Protein AF-A0A2G5KZ48-F1 (afdb_monomer_lite)

Foldseek 3Di:
DEDEAECAPQQDPPRLVVVLVVCVVVLPPAQEYEYECQRPQADDPVSLVSVVVSQVVSVVVNHHAAYENLPHPRSVVVCVVPVCPVRYDD

Sequence (90 aa):
MKIQITAGDVMEPSNWKELVSMVSSRAIDAKEFRINMEKCKKIDLAQFNALVMLYVKLRRQHREVKYTNCSHPSIQKFIQKTQFDHVFSN

pLDDT: mean 79.22, std 12.67, range [44.97, 91.69]

Radius of gyration: 12.02 Å; chains: 1; bounding box: 32×21×29 Å

Structure (mmCIF, N/CA/C/O backbone):
data_AF-A0A2G5KZ48-F1
#
_entry.id   AF-A0A2G5KZ48-F1
#
loop_
_atom_site.group_PDB
_atom_site.id
_atom_site.type_symbol
_atom_site.label_atom_id
_atom_site.label_alt_id
_atom_site.label_comp_id
_atom_site.label_asym_id
_atom_site.label_entity_id
_atom_site.label_seq_id
_atom_site.pdbx_PDB_ins_code
_atom_site.Cartn_x
_atom_site.Cartn_y
_atom_site.Cartn_z
_atom_site.occupancy
_atom_site.B_iso_or_equiv
_atom_site.auth_seq_id
_atom_site.auth_comp_id
_atom_site.auth_asym_id
_atom_site.auth_atom_id
_atom_site.pdbx_PDB_model_num
ATOM 1 N N . MET A 1 1 ? -15.785 -3.087 11.469 1.00 58.09 1 MET A N 1
ATOM 2 C CA . MET A 1 1 ? -15.987 -3.417 10.045 1.00 58.09 1 MET A CA 1
ATOM 3 C C . MET A 1 1 ? -14.629 -3.520 9.358 1.00 58.09 1 MET A C 1
ATOM 5 O O . MET A 1 1 ? -13.768 -2.697 9.668 1.00 58.09 1 MET A O 1
ATOM 9 N N . LYS A 1 2 ? -14.419 -4.533 8.505 1.00 57.16 2 LYS A N 1
ATOM 10 C CA . LYS A 1 2 ? -13.191 -4.724 7.710 1.00 57.16 2 LYS A CA 1
ATOM 11 C C . LYS A 1 2 ? -13.503 -4.423 6.245 1.00 57.16 2 LYS A C 1
ATOM 13 O O . LYS A 1 2 ? -14.515 -4.914 5.752 1.00 57.16 2 LYS A O 1
ATOM 18 N N . ILE A 1 3 ? -12.665 -3.632 5.574 1.00 67.75 3 ILE A N 1
ATOM 19 C CA . ILE A 1 3 ? -12.836 -3.314 4.149 1.00 67.75 3 ILE A CA 1
ATOM 20 C C . ILE A 1 3 ? -11.657 -3.880 3.360 1.00 67.75 3 ILE A C 1
ATOM 22 O O . ILE A 1 3 ? -10.496 -3.613 3.675 1.00 67.75 3 ILE A O 1
ATOM 26 N N . GLN A 1 4 ? -11.975 -4.631 2.307 1.00 65.69 4 GLN A N 1
ATOM 27 C CA . GLN A 1 4 ? -11.017 -5.084 1.308 1.00 65.69 4 GLN A CA 1
ATOM 28 C C . GLN A 1 4 ? -11.176 -4.250 0.035 1.00 65.69 4 GLN A C 1
ATOM 30 O O . GLN A 1 4 ? -12.285 -4.065 -0.466 1.00 65.69 4 GLN A O 1
ATOM 35 N N . ILE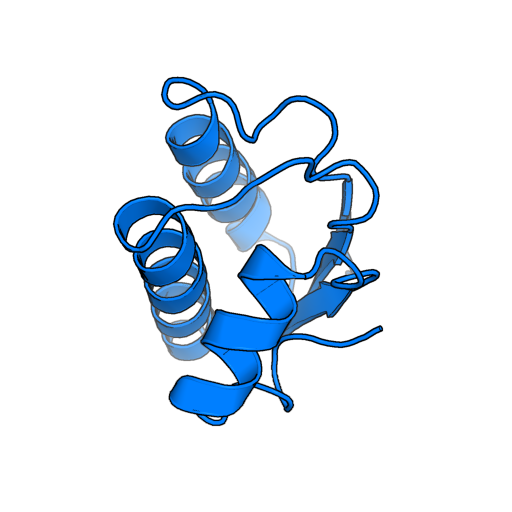 A 1 5 ? -10.063 -3.723 -0.469 1.00 70.56 5 ILE A N 1
ATOM 36 C CA . ILE A 1 5 ? -9.990 -2.922 -1.691 1.00 70.56 5 ILE A CA 1
ATOM 37 C C . ILE A 1 5 ? -9.001 -3.618 -2.618 1.00 70.56 5 ILE A C 1
ATOM 39 O O . ILE A 1 5 ? -7.853 -3.848 -2.245 1.00 70.56 5 ILE A O 1
ATOM 43 N N . THR A 1 6 ? -9.428 -3.958 -3.828 1.00 63.03 6 THR A N 1
ATOM 44 C CA . THR A 1 6 ? -8.519 -4.482 -4.851 1.00 63.03 6 THR A CA 1
ATOM 45 C C . THR A 1 6 ? -7.925 -3.311 -5.615 1.00 63.03 6 THR A C 1
ATOM 47 O O . THR A 1 6 ? -8.657 -2.594 -6.292 1.00 63.03 6 THR A O 1
ATOM 50 N N . ALA A 1 7 ? -6.608 -3.123 -5.542 1.00 59.00 7 ALA A N 1
ATOM 51 C CA . ALA A 1 7 ? -5.879 -2.185 -6.392 1.00 59.00 7 ALA A CA 1
ATOM 52 C C . ALA A 1 7 ? -5.697 -2.785 -7.806 1.00 59.00 7 ALA A C 1
ATOM 54 O O . ALA A 1 7 ? -4.582 -2.988 -8.279 1.00 59.00 7 ALA A O 1
ATOM 55 N N . GLY A 1 8 ? -6.805 -3.138 -8.470 1.00 57.31 8 GLY A N 1
ATOM 56 C CA . GLY A 1 8 ? -6.826 -3.422 -9.912 1.00 57.31 8 GLY A CA 1
ATOM 57 C C . GLY A 1 8 ? -6.735 -2.130 -10.715 1.00 57.31 8 GLY A C 1
ATOM 58 O O . GLY A 1 8 ? -7.255 -1.150 -10.215 1.00 57.31 8 GLY A O 1
ATOM 59 N N . ASP A 1 9 ? -6.059 -2.116 -11.877 1.00 45.91 9 ASP A N 1
ATOM 60 C CA . ASP A 1 9 ? -5.864 -1.011 -12.863 1.00 45.91 9 ASP A CA 1
ATOM 61 C C . ASP A 1 9 ? -5.582 0.425 -12.333 1.00 45.91 9 ASP A C 1
ATOM 63 O O . ASP A 1 9 ? -5.402 1.375 -13.090 1.00 45.91 9 ASP A O 1
ATOM 67 N N . VAL A 1 10 ? -5.445 0.609 -11.020 1.00 49.62 10 VAL A N 1
ATOM 68 C CA . VAL A 1 10 ? -5.376 1.901 -10.313 1.00 49.62 10 VAL A CA 1
ATOM 69 C C . VAL A 1 10 ? -3.923 2.391 -10.138 1.00 49.62 10 VAL A C 1
ATOM 71 O O . VAL A 1 10 ? -3.646 3.391 -9.480 1.00 49.62 10 VAL A O 1
ATOM 74 N N . MET A 1 11 ? -2.969 1.715 -10.780 1.00 51.31 11 MET A N 1
ATOM 75 C CA . MET A 1 11 ? -1.536 2.044 -10.768 1.00 51.31 11 MET A CA 1
ATOM 76 C C . MET A 1 11 ? -1.053 2.730 -12.052 1.00 51.31 11 MET A C 1
ATOM 78 O O . MET A 1 11 ? 0.155 2.857 -12.257 1.00 51.31 11 MET A O 1
ATOM 82 N N . GLU A 1 12 ? -1.958 3.210 -12.908 1.00 52.31 12 GLU A N 1
ATOM 83 C CA . GLU A 1 12 ? -1.574 4.253 -13.859 1.00 52.31 12 GLU A CA 1
ATOM 84 C C . GLU A 1 12 ? -1.316 5.576 -13.106 1.00 52.31 12 GLU A C 1
ATOM 86 O O . GLU A 1 12 ? -1.958 5.838 -12.081 1.00 52.31 12 GLU A O 1
ATOM 91 N N . PRO A 1 13 ? -0.374 6.427 -13.563 1.00 44.97 13 PRO A N 1
ATOM 92 C CA . PRO A 1 13 ? 0.008 7.676 -12.889 1.00 44.97 13 PRO A CA 1
ATOM 93 C C . PRO A 1 13 ? -1.162 8.616 -12.539 1.00 44.97 13 PRO A C 1
ATOM 95 O O . PRO A 1 13 ? -1.028 9.445 -11.636 1.00 44.97 13 PRO A O 1
ATOM 98 N N . SER A 1 14 ? -2.305 8.475 -13.215 1.00 50.69 14 SER A N 1
ATOM 99 C CA . SER A 1 14 ? -3.549 9.217 -12.985 1.00 50.69 14 SER A CA 1
ATOM 100 C C . SER A 1 14 ? -4.424 8.679 -11.841 1.00 50.69 14 SER A C 1
ATOM 102 O O . SER A 1 14 ? -5.128 9.470 -11.216 1.00 50.69 14 SER A O 1
ATOM 104 N N . ASN A 1 15 ? -4.361 7.383 -11.502 1.00 59.25 15 ASN A N 1
ATOM 105 C CA . ASN A 1 15 ? -5.408 6.718 -10.702 1.00 59.25 15 ASN A CA 1
ATOM 106 C C . ASN A 1 15 ? -5.043 6.524 -9.213 1.00 59.25 15 ASN A C 1
ATOM 108 O O . ASN A 1 15 ? -5.913 6.312 -8.370 1.00 59.25 15 ASN A O 1
ATOM 112 N N . TRP A 1 16 ? -3.774 6.673 -8.814 1.00 62.44 16 TRP A N 1
ATOM 113 C CA . TRP A 1 16 ? -3.362 6.468 -7.411 1.00 62.44 16 TRP A CA 1
ATOM 114 C C . TRP A 1 16 ? -3.956 7.502 -6.432 1.00 62.44 16 TRP A C 1
ATOM 116 O O . TRP A 1 16 ? -4.159 7.208 -5.252 1.00 62.44 16 TRP A O 1
ATOM 126 N N . LYS A 1 17 ? -4.277 8.712 -6.909 1.00 67.56 17 LYS A N 1
ATOM 127 C CA . LYS A 1 17 ? -4.994 9.725 -6.114 1.00 67.56 17 LYS A CA 1
ATOM 128 C C . LYS A 1 17 ? -6.431 9.294 -5.824 1.00 67.56 17 LYS A C 1
ATOM 130 O O . LYS A 1 17 ? -6.937 9.567 -4.736 1.00 67.56 17 LYS A O 1
ATOM 135 N N . GLU A 1 18 ? -7.062 8.579 -6.753 1.00 71.62 18 GLU A N 1
ATOM 136 C CA . GLU A 1 18 ? -8.389 8.000 -6.545 1.00 71.62 18 GLU A CA 1
ATOM 137 C C . GLU A 1 18 ? -8.342 6.900 -5.488 1.00 71.62 18 GLU A C 1
ATOM 139 O O . GLU A 1 18 ? -9.209 6.881 -4.620 1.00 71.62 18 GLU A O 1
ATOM 144 N N . LEU A 1 19 ? -7.287 6.072 -5.453 1.00 70.69 19 LEU A N 1
ATOM 145 C CA . LEU A 1 19 ? -7.079 5.103 -4.369 1.00 70.69 19 LEU A CA 1
ATOM 146 C C . LEU A 1 19 ? -7.041 5.800 -3.003 1.00 70.69 19 LEU A C 1
ATOM 148 O O . LEU A 1 19 ? -7.751 5.409 -2.078 1.00 70.69 19 LEU A O 1
ATOM 152 N N . VAL A 1 20 ? -6.246 6.866 -2.878 1.00 71.88 20 VAL A N 1
ATOM 153 C CA . VAL A 1 20 ? -6.138 7.645 -1.634 1.00 71.88 20 VAL A CA 1
ATOM 154 C C . VAL A 1 20 ? -7.485 8.265 -1.251 1.00 71.88 20 VAL A C 1
ATOM 156 O O . VAL A 1 20 ? -7.842 8.263 -0.069 1.00 71.88 20 VAL A O 1
ATOM 159 N N . SER A 1 21 ? -8.244 8.767 -2.227 1.00 74.75 21 SER A N 1
ATOM 160 C CA . SER A 1 21 ? -9.576 9.345 -2.024 1.00 74.75 21 SER A CA 1
ATOM 161 C C . SER A 1 21 ? -10.613 8.292 -1.610 1.00 74.75 21 SER A C 1
ATOM 163 O O . SER A 1 21 ? -11.338 8.479 -0.632 1.00 74.75 21 SER A O 1
ATOM 165 N N . MET A 1 22 ? -10.640 7.134 -2.273 1.00 72.50 22 MET A N 1
ATOM 166 C CA . MET A 1 22 ? -11.513 6.003 -1.942 1.00 72.50 22 MET A CA 1
ATOM 167 C C . MET A 1 22 ? -11.231 5.458 -0.546 1.00 72.50 22 MET A C 1
ATOM 169 O O . MET A 1 22 ? -12.155 5.203 0.224 1.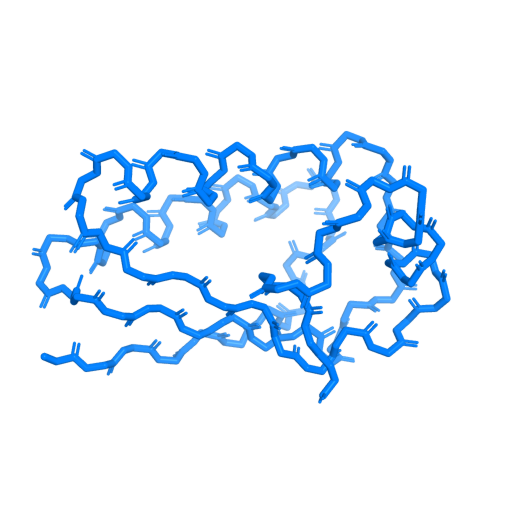00 72.50 22 MET A O 1
ATOM 173 N N . VAL A 1 23 ? -9.955 5.300 -0.195 1.00 73.94 23 VAL A N 1
ATOM 174 C CA . VAL A 1 23 ? -9.571 4.840 1.140 1.00 73.94 23 VAL A CA 1
ATOM 175 C C . VAL A 1 23 ? -9.914 5.907 2.182 1.00 73.94 23 VAL A C 1
ATOM 177 O O . VAL A 1 23 ? -10.434 5.570 3.238 1.00 73.94 23 VAL A O 1
ATOM 180 N N . SER A 1 24 ? -9.697 7.194 1.886 1.00 70.69 24 SER A N 1
ATOM 181 C CA . SER A 1 24 ? -10.024 8.293 2.809 1.00 70.69 24 SER A CA 1
ATOM 182 C C . SER A 1 24 ? -11.533 8.472 3.021 1.00 70.69 24 SER A C 1
ATOM 184 O O . SER A 1 24 ? -11.949 8.737 4.143 1.00 70.69 24 SER A O 1
ATOM 186 N N . SER A 1 25 ? -12.360 8.313 1.984 1.00 72.62 25 SER A N 1
ATOM 187 C CA . SER A 1 25 ? -13.826 8.418 2.089 1.00 72.62 25 SER A CA 1
ATOM 188 C C . SER A 1 25 ? -14.430 7.236 2.844 1.00 72.62 25 SER A C 1
ATOM 190 O O . SER A 1 25 ? -15.308 7.419 3.682 1.00 72.62 25 SER A O 1
ATOM 192 N N . ARG A 1 26 ? -13.899 6.028 2.626 1.00 68.81 26 ARG A N 1
ATOM 193 C CA . ARG A 1 26 ? -14.299 4.814 3.355 1.00 68.81 26 ARG A CA 1
ATOM 194 C C . ARG A 1 26 ? -13.645 4.689 4.729 1.00 68.81 26 ARG A C 1
ATOM 196 O O . ARG A 1 26 ? -14.030 3.812 5.499 1.00 68.81 26 ARG A O 1
ATOM 203 N N . ALA A 1 27 ? -12.668 5.550 5.039 1.00 65.06 27 ALA A N 1
ATOM 204 C CA . ALA A 1 27 ? -12.004 5.614 6.337 1.00 65.06 27 ALA A CA 1
ATOM 205 C C . ALA A 1 27 ? -13.028 5.734 7.445 1.00 65.06 27 ALA A C 1
ATOM 207 O O . ALA A 1 27 ? -12.931 4.956 8.374 1.00 65.06 27 ALA A O 1
ATOM 208 N N . ILE A 1 28 ? -14.023 6.615 7.322 1.00 66.31 28 ILE A N 1
ATOM 209 C CA . ILE A 1 28 ? -14.951 6.992 8.398 1.00 66.31 28 ILE A CA 1
ATOM 210 C C . ILE A 1 28 ? -15.439 5.770 9.205 1.00 66.31 28 ILE A C 1
ATOM 212 O O . ILE A 1 28 ? -15.220 5.742 10.419 1.00 66.31 28 ILE A O 1
ATOM 216 N N . ASP A 1 29 ? -15.883 4.702 8.537 1.00 68.69 29 ASP A N 1
ATOM 217 C CA . ASP A 1 29 ? -16.546 3.549 9.170 1.00 68.69 29 ASP A CA 1
ATOM 218 C C . ASP A 1 29 ? -15.659 2.304 9.391 1.00 68.69 29 ASP A C 1
ATOM 220 O O . ASP A 1 29 ? -16.097 1.298 9.962 1.00 68.69 29 ASP A O 1
ATOM 224 N N . ALA A 1 30 ? -14.395 2.329 8.953 1.00 74.44 30 ALA A N 1
ATOM 225 C CA . ALA A 1 30 ? -13.539 1.139 8.922 1.00 74.44 30 ALA A CA 1
ATOM 226 C C . ALA A 1 30 ? -12.303 1.243 9.822 1.00 74.44 30 ALA A C 1
ATOM 228 O O . ALA A 1 30 ? -11.509 2.180 9.733 1.00 74.44 30 ALA A O 1
ATOM 229 N N . LYS A 1 31 ? -12.107 0.233 10.679 1.00 80.88 31 LYS A N 1
ATOM 230 C CA . LYS A 1 31 ? -10.933 0.132 11.567 1.00 80.88 31 LYS A CA 1
ATOM 231 C C . LYS A 1 31 ? -9.738 -0.560 10.905 1.00 80.88 31 LYS A C 1
ATOM 233 O O . LYS A 1 31 ? -8.614 -0.346 11.339 1.00 80.88 31 LYS A O 1
ATOM 238 N N . GLU A 1 32 ? -9.980 -1.362 9.869 1.00 84.94 32 GLU A N 1
ATOM 239 C CA . GLU A 1 32 ? -8.958 -2.148 9.170 1.00 84.94 32 GLU A CA 1
ATOM 240 C C . GLU A 1 32 ? -9.175 -2.073 7.652 1.00 84.94 32 GLU A C 1
ATOM 242 O O . GLU A 1 32 ? -10.281 -2.332 7.160 1.00 84.94 32 GLU A O 1
ATOM 247 N N . PHE A 1 33 ? -8.099 -1.756 6.932 1.00 83.88 33 PHE A N 1
ATOM 248 C CA . PHE A 1 33 ? -8.015 -1.695 5.478 1.00 83.88 33 PHE A CA 1
ATOM 249 C C . PHE A 1 33 ? -7.054 -2.746 4.943 1.00 83.88 33 PHE A C 1
ATOM 251 O O . PHE A 1 33 ? -5.882 -2.772 5.318 1.00 83.88 33 PHE A O 1
ATOM 258 N N . ARG A 1 34 ? -7.528 -3.566 4.007 1.00 86.00 34 ARG A N 1
ATOM 259 C CA . ARG A 1 34 ? -6.678 -4.478 3.236 1.00 86.00 34 ARG A CA 1
ATOM 260 C C . ARG A 1 34 ? -6.686 -4.078 1.774 1.00 86.00 34 ARG A C 1
ATOM 262 O O . ARG A 1 34 ? -7.744 -4.072 1.147 1.00 86.00 34 ARG A O 1
ATOM 269 N N . ILE A 1 35 ? -5.518 -3.740 1.244 1.00 86.19 35 ILE A N 1
ATOM 270 C CA . ILE A 1 35 ? -5.337 -3.293 -0.136 1.00 86.19 35 ILE A CA 1
ATOM 271 C C . ILE A 1 35 ? -4.617 -4.411 -0.897 1.00 86.19 35 ILE A C 1
ATOM 273 O O . ILE A 1 35 ? -3.462 -4.716 -0.607 1.00 86.19 35 ILE A O 1
ATOM 277 N N . ASN A 1 36 ? -5.307 -5.070 -1.826 1.00 85.00 36 ASN A N 1
ATOM 278 C CA . ASN A 1 36 ? -4.740 -6.141 -2.652 1.00 85.00 36 ASN A CA 1
ATOM 279 C C . ASN A 1 36 ? -3.969 -5.538 -3.838 1.00 85.00 36 ASN A C 1
ATOM 281 O O . ASN A 1 36 ? -4.556 -4.812 -4.637 1.00 85.00 36 ASN A O 1
ATOM 285 N N . MET A 1 37 ? -2.681 -5.863 -3.945 1.00 86.69 37 MET A N 1
ATOM 286 C CA . MET A 1 37 ? -1.710 -5.334 -4.907 1.00 86.69 37 MET A CA 1
ATOM 287 C C . MET A 1 37 ? -1.413 -6.288 -6.076 1.00 86.69 37 MET A C 1
ATOM 289 O O . MET A 1 37 ? -0.560 -5.978 -6.900 1.00 86.69 37 MET A O 1
ATOM 293 N N . GLU A 1 38 ? -2.123 -7.413 -6.186 1.00 84.44 38 GLU A N 1
ATOM 294 C CA . GLU A 1 38 ? -1.899 -8.486 -7.173 1.00 84.44 38 GLU A CA 1
ATOM 295 C C . GLU A 1 38 ? -1.848 -7.990 -8.627 1.00 84.44 38 GLU A C 1
ATOM 297 O O . GLU A 1 38 ? -1.070 -8.478 -9.441 1.00 84.44 38 GLU A O 1
ATOM 302 N N . LYS A 1 39 ? -2.655 -6.978 -8.955 1.00 79.19 39 LYS A N 1
ATOM 303 C CA . LYS A 1 39 ? -2.732 -6.390 -10.300 1.00 79.19 39 LYS A CA 1
ATOM 304 C C . LYS A 1 39 ? -1.740 -5.240 -10.532 1.00 79.19 39 LYS A C 1
ATOM 306 O O . LYS A 1 39 ? -1.741 -4.639 -11.607 1.00 79.19 39 LYS A O 1
ATOM 311 N N . CYS A 1 40 ? -0.891 -4.906 -9.558 1.00 77.69 40 CYS A N 1
ATOM 312 C CA . CYS A 1 40 ? 0.128 -3.872 -9.715 1.00 77.69 40 CYS A CA 1
ATOM 313 C C . CYS A 1 40 ? 1.277 -4.372 -10.602 1.00 77.69 40 CYS A C 1
ATOM 315 O O . CYS A 1 40 ? 2.099 -5.186 -10.185 1.00 77.69 40 CYS A O 1
ATOM 317 N N . LYS A 1 41 ? 1.357 -3.844 -11.828 1.00 74.31 41 LYS A N 1
ATOM 318 C CA . LYS A 1 41 ? 2.389 -4.216 -12.813 1.00 74.31 41 LYS A CA 1
ATOM 319 C C . LYS A 1 41 ? 3.716 -3.482 -12.646 1.00 74.31 41 LYS A C 1
ATOM 321 O O . LYS A 1 41 ? 4.715 -3.909 -13.203 1.00 74.31 41 LYS A O 1
ATOM 326 N N . LYS A 1 42 ? 3.729 -2.323 -11.990 1.00 80.50 42 LYS A N 1
ATOM 327 C CA . LYS A 1 42 ? 4.931 -1.526 -11.719 1.00 80.50 42 LYS A CA 1
ATOM 328 C C . LYS A 1 42 ? 4.566 -0.437 -10.725 1.00 80.50 42 LYS A C 1
ATOM 330 O O . LYS A 1 42 ? 3.464 0.097 -10.778 1.00 80.50 42 LYS A O 1
ATOM 335 N N . ILE A 1 43 ? 5.513 -0.100 -9.861 1.00 82.81 43 ILE A N 1
ATOM 336 C CA . ILE A 1 43 ? 5.431 1.080 -9.009 1.00 82.81 43 ILE A CA 1
ATOM 337 C C . ILE A 1 43 ? 6.744 1.849 -9.120 1.00 82.81 43 ILE A C 1
ATOM 339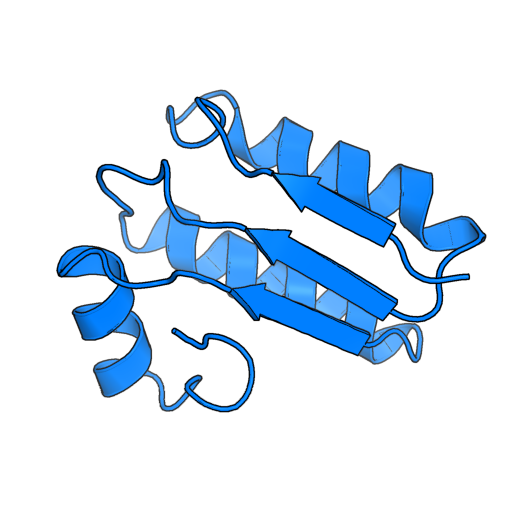 O O . ILE A 1 43 ? 7.814 1.229 -9.163 1.00 82.81 43 ILE A O 1
ATOM 343 N N . ASP A 1 44 ? 6.674 3.172 -9.200 1.00 87.50 44 ASP A N 1
ATOM 344 C CA . ASP A 1 44 ? 7.833 4.049 -9.039 1.00 87.50 44 ASP A CA 1
ATOM 345 C C . ASP A 1 44 ? 7.982 4.535 -7.583 1.00 87.50 44 ASP A C 1
ATOM 347 O O . ASP A 1 44 ? 7.199 4.187 -6.695 1.00 87.50 44 ASP A O 1
ATOM 351 N N . LEU A 1 45 ? 9.026 5.322 -7.314 1.00 86.44 45 LEU A N 1
ATOM 352 C CA . LEU A 1 45 ? 9.297 5.826 -5.967 1.00 86.44 45 LEU A CA 1
ATOM 353 C C . LEU A 1 45 ? 8.203 6.784 -5.466 1.00 86.44 45 LEU A C 1
ATOM 355 O O . LEU A 1 45 ? 7.886 6.778 -4.278 1.00 86.44 45 LEU A O 1
ATOM 359 N N . ALA A 1 46 ? 7.622 7.602 -6.347 1.00 85.12 46 ALA A N 1
ATOM 360 C CA . ALA A 1 46 ? 6.597 8.570 -5.967 1.00 85.12 46 ALA A CA 1
ATOM 361 C C . ALA A 1 46 ? 5.300 7.858 -5.565 1.00 85.12 46 ALA A C 1
ATOM 363 O O . ALA A 1 46 ? 4.718 8.160 -4.522 1.00 85.12 46 ALA A O 1
ATOM 364 N N . GLN A 1 47 ? 4.898 6.858 -6.346 1.00 85.25 47 GLN A N 1
ATOM 365 C CA . GLN A 1 47 ? 3.753 6.007 -6.054 1.00 85.25 47 GLN A CA 1
ATOM 366 C C . GLN A 1 47 ? 3.974 5.197 -4.766 1.00 85.25 47 GLN A C 1
ATOM 368 O O . GLN A 1 47 ? 3.077 5.136 -3.927 1.00 85.25 47 GLN A O 1
ATOM 373 N N . PHE A 1 48 ? 5.168 4.631 -4.545 1.00 88.56 48 PHE A N 1
ATOM 374 C CA . PHE A 1 48 ? 5.474 3.919 -3.297 1.00 88.56 48 PHE A CA 1
ATOM 375 C C . PHE A 1 48 ? 5.390 4.848 -2.077 1.00 88.56 48 PHE A C 1
ATOM 377 O O . PHE A 1 48 ? 4.733 4.520 -1.086 1.00 88.56 48 PHE A O 1
ATOM 384 N N . ASN A 1 49 ? 5.971 6.047 -2.173 1.00 88.31 49 ASN A N 1
ATOM 385 C CA . ASN A 1 49 ? 5.884 7.055 -1.118 1.00 88.31 49 ASN A CA 1
ATOM 386 C C . ASN A 1 49 ? 4.433 7.460 -0.827 1.00 88.31 49 ASN A C 1
ATOM 388 O O . ASN A 1 49 ? 4.079 7.649 0.336 1.00 88.31 49 ASN A O 1
ATOM 392 N N . ALA A 1 50 ? 3.567 7.533 -1.840 1.00 84.75 50 ALA A N 1
ATOM 393 C CA . ALA A 1 50 ? 2.148 7.813 -1.636 1.00 84.75 50 ALA A CA 1
ATOM 394 C C . ALA A 1 50 ? 1.443 6.727 -0.802 1.00 84.75 50 ALA A C 1
ATOM 396 O O . ALA A 1 50 ? 0.659 7.054 0.093 1.00 84.75 50 ALA A O 1
ATOM 397 N N . LEU A 1 51 ? 1.751 5.446 -1.032 1.00 87.94 51 LEU A N 1
ATOM 398 C CA . LEU A 1 51 ? 1.218 4.337 -0.228 1.00 87.94 51 LEU A CA 1
ATOM 399 C C . LEU A 1 51 ? 1.704 4.405 1.227 1.00 87.94 51 LEU A C 1
ATOM 401 O O . LEU A 1 51 ? 0.928 4.194 2.164 1.00 87.94 51 LEU A O 1
ATOM 405 N N . VAL A 1 52 ? 2.972 4.762 1.432 1.00 90.38 52 VAL A N 1
ATOM 406 C CA . VAL A 1 52 ? 3.527 4.985 2.774 1.00 90.38 52 VAL A CA 1
ATOM 407 C C . VAL A 1 52 ? 2.831 6.163 3.462 1.00 90.38 52 VAL A C 1
ATOM 409 O O . VAL A 1 52 ? 2.414 6.045 4.615 1.00 90.38 52 VAL A O 1
ATOM 412 N N . MET A 1 53 ? 2.625 7.282 2.762 1.00 89.31 53 MET A N 1
ATOM 413 C CA . MET A 1 53 ? 1.905 8.442 3.299 1.00 89.31 53 MET A CA 1
ATOM 414 C C . MET A 1 53 ? 0.458 8.104 3.672 1.00 89.31 53 MET A C 1
ATOM 416 O O . MET A 1 53 ? -0.022 8.544 4.720 1.00 89.31 53 MET A O 1
ATOM 420 N N . LEU A 1 54 ? -0.232 7.303 2.854 1.00 86.75 54 LEU A N 1
ATOM 421 C CA . LEU A 1 54 ? -1.582 6.824 3.149 1.00 86.75 54 LEU A CA 1
ATOM 422 C C . LEU A 1 54 ? -1.608 5.987 4.434 1.00 86.75 54 LEU A C 1
ATOM 424 O O . LEU A 1 54 ? -2.442 6.233 5.307 1.00 86.75 54 LEU A O 1
ATOM 428 N N . TYR A 1 55 ? -0.662 5.055 4.581 1.00 90.50 55 TYR A N 1
ATOM 429 C CA . TYR A 1 55 ? -0.500 4.268 5.804 1.00 90.50 55 TYR A CA 1
ATOM 430 C C . TYR A 1 55 ? -0.289 5.164 7.030 1.00 90.50 55 TYR A C 1
ATOM 432 O O . TYR A 1 55 ? -1.016 5.039 8.015 1.00 90.50 55 TYR A O 1
ATOM 440 N N . VAL A 1 56 ? 0.647 6.117 6.962 1.00 90.38 56 VAL A N 1
ATOM 441 C CA . VAL A 1 56 ? 0.928 7.043 8.072 1.00 90.38 56 VAL A CA 1
ATOM 442 C C . VAL A 1 56 ? -0.316 7.856 8.438 1.00 90.38 56 VAL A C 1
ATOM 444 O O . VAL A 1 56 ? -0.637 7.992 9.621 1.00 90.38 56 VAL A O 1
ATOM 447 N N . LYS A 1 57 ? -1.047 8.369 7.440 1.00 88.12 57 LYS A N 1
ATOM 448 C CA . LYS A 1 57 ? -2.280 9.142 7.647 1.00 88.12 57 LYS A CA 1
ATOM 449 C C . LYS A 1 57 ? -3.347 8.325 8.378 1.00 88.12 57 LYS A C 1
ATOM 451 O O . LYS A 1 57 ? -3.948 8.827 9.322 1.00 88.12 57 LYS A O 1
ATOM 456 N N . LEU A 1 58 ? -3.572 7.079 7.967 1.00 86.19 58 LEU A N 1
ATOM 457 C CA . LEU A 1 58 ? -4.596 6.210 8.558 1.00 86.19 58 LEU A CA 1
ATOM 458 C C . LEU A 1 58 ? -4.189 5.695 9.943 1.00 86.19 58 LEU A C 1
ATOM 460 O O . LEU A 1 58 ? -5.016 5.680 10.854 1.00 86.19 58 LEU A O 1
ATOM 464 N N . ARG A 1 59 ? -2.904 5.391 10.152 1.00 89.00 59 ARG A N 1
ATOM 465 C CA . ARG A 1 59 ? -2.375 5.003 11.466 1.00 89.00 59 ARG A CA 1
ATOM 466 C C . ARG A 1 59 ? -2.549 6.110 12.507 1.00 89.00 59 ARG A C 1
ATOM 468 O O . ARG A 1 59 ? -2.908 5.817 13.643 1.00 89.00 59 ARG A O 1
ATOM 475 N N . ARG A 1 60 ? -2.372 7.381 12.118 1.00 89.44 60 ARG A N 1
ATOM 476 C CA . ARG A 1 60 ? -2.664 8.550 12.978 1.00 89.44 60 ARG A CA 1
ATOM 477 C C . ARG A 1 60 ? -4.135 8.650 13.389 1.00 89.44 60 ARG A C 1
ATOM 479 O O . ARG A 1 60 ? -4.435 9.271 14.396 1.00 89.44 60 ARG A O 1
ATOM 486 N N . GLN A 1 61 ? -5.038 8.036 12.631 1.00 87.25 61 GLN A N 1
ATOM 487 C CA . GLN A 1 61 ? -6.462 7.935 12.957 1.00 87.25 61 GLN A CA 1
ATOM 488 C C . GLN A 1 61 ? -6.804 6.630 13.697 1.00 87.25 61 GLN A C 1
ATOM 490 O O . GLN A 1 61 ? -7.974 6.263 13.772 1.00 87.25 61 GLN A O 1
ATOM 495 N N . HIS A 1 62 ? -5.800 5.910 14.213 1.00 88.12 62 HIS A N 1
ATOM 496 C CA . HIS A 1 62 ? -5.947 4.599 14.855 1.00 88.12 62 HIS A CA 1
ATOM 497 C C . HIS A 1 62 ? -6.594 3.536 13.952 1.00 88.12 62 HIS A C 1
ATOM 499 O O . HIS A 1 62 ? -7.321 2.661 14.425 1.00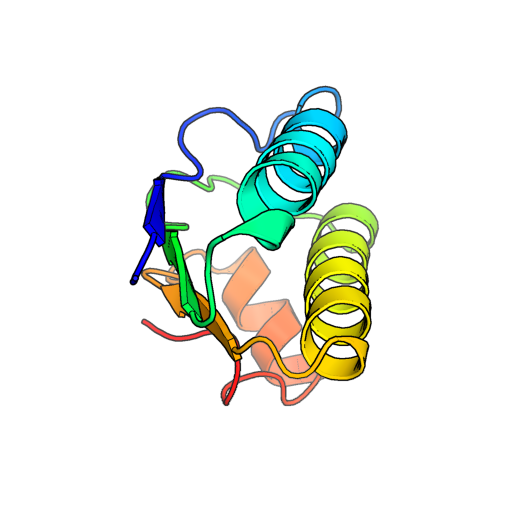 88.12 62 HIS A O 1
ATOM 505 N N . ARG A 1 63 ? -6.327 3.607 12.643 1.00 86.12 63 ARG A N 1
ATOM 506 C CA . ARG A 1 63 ? -6.791 2.630 11.653 1.00 86.12 63 ARG A CA 1
ATOM 507 C C . ARG A 1 63 ? -5.627 1.764 11.190 1.00 86.12 63 ARG A C 1
ATOM 509 O O . ARG A 1 63 ? -4.522 2.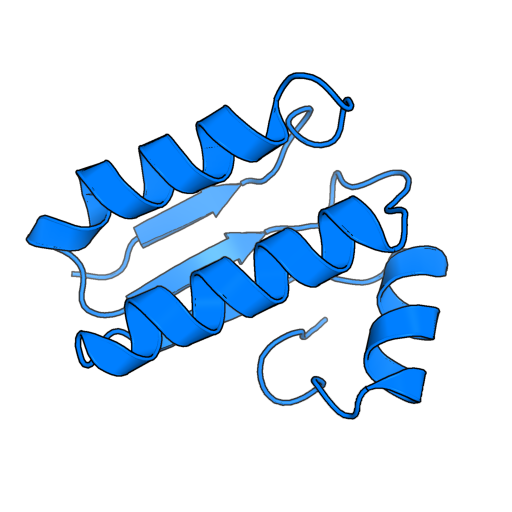259 10.963 1.00 86.12 63 ARG A O 1
ATOM 516 N N . GLU A 1 64 ? -5.885 0.475 11.038 1.00 88.38 64 GLU A N 1
ATOM 517 C CA . GLU A 1 64 ? -4.915 -0.491 10.532 1.00 88.38 64 GLU A CA 1
ATOM 518 C C . GLU A 1 64 ? -4.980 -0.555 9.003 1.00 88.38 64 GLU A C 1
ATOM 520 O O . GLU A 1 64 ? -6.063 -0.522 8.415 1.00 88.38 64 GLU A O 1
ATOM 525 N N . VAL A 1 65 ? -3.820 -0.645 8.352 1.00 89.00 65 VAL A N 1
ATOM 526 C CA . VAL A 1 65 ? -3.704 -0.769 6.894 1.00 89.00 65 VAL A CA 1
ATOM 527 C C . VAL A 1 65 ? -2.685 -1.849 6.585 1.00 89.00 65 VAL A C 1
ATOM 529 O O . VAL A 1 65 ? -1.569 -1.795 7.101 1.00 89.00 65 VAL 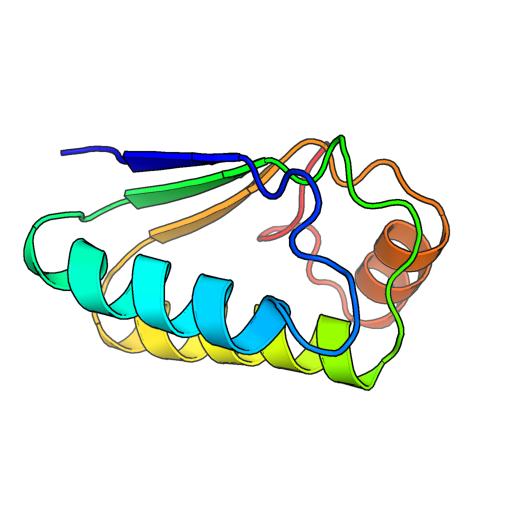A O 1
ATOM 532 N N . LYS A 1 66 ? -3.053 -2.795 5.722 1.00 91.25 66 LYS A N 1
ATOM 533 C CA . LYS A 1 66 ? -2.139 -3.791 5.161 1.00 91.25 66 LYS A CA 1
ATOM 534 C C . LYS A 1 66 ? -2.250 -3.822 3.647 1.00 91.25 66 LYS A C 1
ATOM 536 O O . LYS A 1 66 ? -3.354 -3.877 3.101 1.00 91.25 66 LYS A O 1
ATOM 541 N N . TYR A 1 67 ? -1.107 -3.835 2.981 1.00 91.06 67 TYR A N 1
ATOM 542 C CA . TYR A 1 67 ? -0.998 -4.137 1.562 1.00 91.06 67 TYR A CA 1
ATOM 543 C C . TYR A 1 67 ? -0.705 -5.637 1.413 1.00 91.06 67 TYR A C 1
ATOM 545 O O . TYR A 1 67 ? 0.159 -6.177 2.103 1.00 91.06 67 TYR A O 1
ATOM 553 N N . THR A 1 68 ? -1.457 -6.320 0.558 1.00 90.38 68 THR A N 1
ATOM 554 C CA . THR A 1 68 ? -1.433 -7.787 0.373 1.00 90.38 68 THR A CA 1
ATOM 555 C C . THR A 1 68 ? -1.115 -8.129 -1.077 1.00 90.38 68 THR A C 1
ATOM 557 O O . THR A 1 68 ? -1.351 -7.289 -1.946 1.00 90.38 68 THR A O 1
ATOM 560 N N . ASN A 1 69 ? -0.595 -9.329 -1.352 1.00 89.75 69 ASN A N 1
ATOM 561 C CA . ASN A 1 69 ? -0.161 -9.752 -2.690 1.00 89.75 69 ASN A CA 1
ATOM 562 C C . ASN A 1 69 ? 0.859 -8.789 -3.333 1.00 89.75 69 ASN A C 1
ATOM 564 O O . ASN A 1 69 ? 0.771 -8.456 -4.516 1.00 89.75 69 ASN A O 1
ATOM 568 N N . CYS A 1 70 ? 1.830 -8.307 -2.558 1.00 88.69 70 CYS A N 1
ATOM 569 C CA . CYS A 1 70 ? 2.856 -7.361 -3.010 1.00 88.69 70 CYS A CA 1
ATOM 570 C C . CYS A 1 70 ? 3.978 -8.017 -3.842 1.00 88.69 70 CYS A C 1
ATOM 572 O O . CYS A 1 70 ? 5.131 -7.601 -3.748 1.00 88.69 70 CYS A O 1
ATOM 574 N N . SER A 1 71 ? 3.691 -9.039 -4.649 1.00 87.88 71 SER A N 1
ATOM 575 C CA . SER A 1 71 ? 4.704 -9.931 -5.240 1.00 87.88 71 SER A CA 1
ATOM 576 C C . SER A 1 71 ? 5.544 -9.290 -6.350 1.00 87.88 71 SER A C 1
ATOM 578 O O . SER A 1 71 ? 6.587 -9.825 -6.727 1.00 87.88 71 SER A O 1
ATOM 580 N N . HIS A 1 72 ? 5.132 -8.125 -6.857 1.00 88.06 72 HIS A N 1
ATOM 581 C CA . HIS A 1 72 ? 5.819 -7.464 -7.957 1.00 88.06 72 HIS A CA 1
ATOM 582 C C . HIS A 1 72 ? 7.260 -7.039 -7.582 1.00 88.06 72 HIS A C 1
ATOM 584 O O . HIS A 1 72 ? 7.445 -6.351 -6.568 1.00 88.06 72 HIS A O 1
ATOM 590 N N . PRO A 1 73 ? 8.290 -7.330 -8.411 1.00 89.94 73 PRO A N 1
ATOM 591 C CA . PRO A 1 73 ? 9.693 -7.055 -8.083 1.00 89.94 73 PRO A CA 1
ATOM 592 C C . PRO A 1 73 ? 9.999 -5.597 -7.725 1.00 89.94 73 PRO A C 1
ATOM 594 O O . PRO A 1 73 ? 10.830 -5.332 -6.857 1.00 89.94 73 PRO A O 1
ATOM 597 N N . SER A 1 74 ? 9.327 -4.630 -8.361 1.00 88.75 74 SER A N 1
ATOM 598 C CA . SER A 1 74 ? 9.529 -3.212 -8.031 1.00 88.75 74 SER A CA 1
ATOM 599 C C . SER A 1 74 ? 9.021 -2.864 -6.630 1.00 88.75 74 SER A C 1
ATOM 601 O O . SER A 1 74 ? 9.678 -2.099 -5.934 1.00 88.75 74 SER A O 1
ATOM 603 N N . ILE A 1 75 ? 7.895 -3.446 -6.199 1.00 88.50 75 ILE A N 1
ATOM 604 C CA . ILE A 1 75 ? 7.350 -3.243 -4.851 1.00 88.50 75 ILE A CA 1
ATOM 605 C C . ILE A 1 75 ? 8.282 -3.909 -3.837 1.00 88.50 75 ILE A C 1
ATOM 607 O O . ILE A 1 75 ? 8.728 -3.253 -2.901 1.00 88.50 75 ILE A O 1
ATOM 611 N N . GLN A 1 76 ? 8.655 -5.170 -4.075 1.00 90.81 76 GLN A N 1
ATOM 612 C CA . GLN A 1 76 ? 9.575 -5.927 -3.220 1.00 90.81 76 GLN A CA 1
ATOM 613 C C . GLN A 1 76 ? 10.910 -5.199 -3.018 1.00 90.81 76 GLN A C 1
ATOM 615 O O . GLN A 1 76 ? 11.384 -5.064 -1.891 1.00 90.81 76 GLN A O 1
ATOM 620 N N . LYS A 1 77 ? 11.475 -4.626 -4.088 1.00 91.69 77 LYS A N 1
ATOM 621 C CA . LYS A 1 77 ? 12.696 -3.814 -4.015 1.00 91.69 77 LYS A CA 1
ATOM 622 C C . LYS A 1 77 ? 12.542 -2.602 -3.092 1.00 91.69 77 LYS A C 1
ATOM 624 O O . LYS A 1 77 ? 13.482 -2.269 -2.373 1.00 91.69 77 LYS A O 1
ATOM 629 N N . PHE A 1 78 ? 11.397 -1.920 -3.112 1.00 91.38 78 PHE A N 1
ATOM 630 C CA . PHE A 1 78 ? 11.153 -0.791 -2.212 1.00 91.38 78 PHE A CA 1
ATOM 631 C C . PHE A 1 78 ? 10.889 -1.240 -0.774 1.00 91.38 78 PHE A C 1
ATOM 633 O O . PHE A 1 78 ? 11.437 -0.627 0.140 1.00 91.38 78 PHE A O 1
ATOM 640 N N . ILE A 1 79 ? 10.145 -2.331 -0.564 1.00 90.94 79 ILE A N 1
ATOM 641 C CA . ILE A 1 79 ? 9.927 -2.921 0.768 1.00 90.94 79 ILE A CA 1
ATOM 642 C C . ILE A 1 79 ? 11.272 -3.248 1.422 1.00 90.94 79 ILE A C 1
ATOM 644 O O . ILE A 1 79 ? 11.539 -2.778 2.523 1.00 90.94 79 ILE A O 1
ATOM 648 N N . GLN A 1 80 ? 12.154 -3.961 0.715 1.00 90.31 80 GLN A N 1
ATOM 649 C CA . GLN A 1 80 ? 13.483 -4.333 1.215 1.00 90.31 80 GLN A CA 1
ATOM 650 C C . GLN A 1 80 ? 14.336 -3.115 1.582 1.00 90.31 80 GLN A C 1
ATOM 652 O O . GLN A 1 80 ? 15.010 -3.111 2.607 1.00 90.31 80 GLN A O 1
ATOM 657 N N . LYS A 1 81 ? 14.295 -2.059 0.762 1.00 90.38 81 LYS A N 1
ATOM 658 C CA . LYS A 1 81 ? 15.052 -0.826 1.019 1.00 90.38 81 LYS A CA 1
ATOM 659 C C . LYS A 1 81 ? 14.524 -0.018 2.200 1.00 90.38 81 LYS A C 1
ATOM 661 O O . LYS A 1 81 ? 15.288 0.738 2.789 1.00 90.38 81 LYS A O 1
ATOM 666 N N . THR A 1 82 ? 13.232 -0.119 2.494 1.00 88.06 82 THR A N 1
ATOM 667 C CA . THR A 1 82 ? 12.550 0.754 3.461 1.00 88.06 82 THR A CA 1
ATOM 668 C C . THR A 1 82 ? 12.127 0.039 4.744 1.00 88.06 82 THR A C 1
ATOM 670 O O . THR A 1 82 ? 11.701 0.714 5.674 1.00 88.06 82 THR A O 1
ATOM 673 N N . GLN A 1 83 ? 12.275 -1.291 4.820 1.00 88.00 83 GLN A N 1
ATOM 674 C CA . GLN A 1 83 ? 11.898 -2.130 5.973 1.00 88.00 83 GLN A CA 1
ATOM 675 C C . GLN A 1 83 ? 10.404 -2.011 6.340 1.00 88.00 83 GLN A C 1
ATOM 677 O O . GLN A 1 83 ? 10.001 -1.937 7.501 1.00 88.00 83 GLN A O 1
ATOM 682 N N . PHE A 1 84 ? 9.559 -1.943 5.307 1.00 89.12 84 PHE A N 1
ATOM 683 C CA . PHE A 1 84 ? 8.102 -1.805 5.424 1.00 89.12 84 PHE A CA 1
ATOM 684 C C . PHE A 1 84 ? 7.340 -3.143 5.327 1.00 89.12 84 PHE A C 1
ATOM 686 O O . PHE A 1 84 ? 6.129 -3.161 5.107 1.00 89.12 84 PHE A O 1
ATOM 693 N N . ASP A 1 85 ? 8.023 -4.267 5.517 1.00 88.25 85 ASP A N 1
ATOM 694 C CA . ASP A 1 85 ? 7.490 -5.639 5.462 1.00 88.25 85 ASP A CA 1
ATOM 695 C C . ASP A 1 85 ? 6.316 -5.893 6.430 1.00 88.25 85 ASP A C 1
ATOM 697 O O . ASP A 1 85 ? 5.392 -6.640 6.119 1.00 88.25 85 ASP A O 1
ATOM 701 N N . HIS A 1 86 ? 6.267 -5.188 7.562 1.00 88.19 86 HIS A N 1
ATOM 702 C CA . HIS A 1 86 ? 5.144 -5.244 8.504 1.00 88.19 86 HIS A CA 1
ATOM 703 C C . HIS A 1 86 ? 3.829 -4.639 7.966 1.00 88.19 86 HIS A C 1
ATOM 705 O O . HIS A 1 86 ? 2.756 -4.906 8.513 1.00 88.19 86 HIS A O 1
ATOM 711 N N . VAL A 1 87 ? 3.895 -3.811 6.915 1.00 90.31 87 VAL A N 1
ATOM 712 C CA . VAL A 1 87 ? 2.729 -3.177 6.267 1.00 90.31 87 VAL A CA 1
ATOM 713 C C . VAL A 1 87 ? 2.449 -3.801 4.900 1.00 90.31 87 VAL A C 1
ATOM 715 O O . VAL A 1 87 ? 1.286 -3.924 4.512 1.00 90.31 87 VAL A O 1
ATOM 718 N N . PHE A 1 88 ? 3.495 -4.185 4.168 1.00 90.62 88 PHE A N 1
ATOM 719 C CA . PHE A 1 88 ? 3.403 -4.767 2.833 1.00 90.62 88 PHE A CA 1
ATOM 720 C C . PHE A 1 88 ? 3.777 -6.246 2.873 1.00 90.62 88 PHE A C 1
ATOM 722 O O . PHE A 1 88 ? 4.927 -6.603 3.111 1.00 90.62 88 PHE A O 1
ATOM 729 N N . SER A 1 89 ? 2.798 -7.092 2.583 1.00 85.94 89 SER A N 1
ATOM 730 C CA . SER A 1 89 ? 2.895 -8.546 2.686 1.00 85.94 89 SER A CA 1
ATOM 731 C C . SER A 1 89 ? 2.537 -9.228 1.368 1.00 85.94 89 SER A C 1
ATOM 733 O O . SER A 1 89 ? 1.790 -8.678 0.546 1.00 85.94 89 SER A O 1
ATOM 735 N N . ASN A 1 90 ? 3.093 -10.424 1.184 1.00 71.12 90 ASN A N 1
ATOM 736 C CA . ASN A 1 90 ? 2.570 -11.415 0.249 1.00 71.12 90 ASN A CA 1
ATOM 737 C C . ASN A 1 90 ? 1.614 -12.324 1.006 1.00 71.12 90 ASN A C 1
ATOM 739 O O . ASN A 1 90 ? 2.024 -12.819 2.079 1.00 71.12 90 ASN A O 1
#

Secondary structure (DSSP, 8-state):
-EEEEE-SSTTSTTTHHHHHHHHHHHHTT-SEEEEE-TT-----HHHHHHHHHHHHHHHTTT-EEEEE---SHHHHHHHHHHT-TTTB--